Protein AF-A0A6L7GGP6-F1 (afdb_monomer_lite)

Structure (mmCIF, N/CA/C/O backbone):
data_AF-A0A6L7GGP6-F1
#
_entry.id   AF-A0A6L7GGP6-F1
#
loop_
_atom_site.group_PDB
_atom_site.id
_atom_site.type_symbol
_atom_site.label_atom_id
_atom_site.label_alt_id
_atom_site.label_comp_id
_atom_site.label_asym_id
_atom_site.label_entity_id
_atom_site.label_seq_id
_atom_site.pdbx_PDB_ins_code
_atom_site.Cartn_x
_atom_site.Cartn_y
_atom_site.Cartn_z
_atom_site.occupancy
_atom_site.B_iso_or_equiv
_atom_site.auth_seq_id
_atom_site.auth_comp_id
_atom_site.auth_asym_id
_atom_site.auth_atom_id
_atom_site.pdbx_PDB_model_num
ATOM 1 N N . MET A 1 1 ? -44.145 -1.352 58.763 1.00 46.94 1 MET A N 1
ATOM 2 C CA . MET A 1 1 ? -43.201 -0.350 59.298 1.00 46.94 1 MET A CA 1
ATOM 3 C C . MET A 1 1 ? -42.049 -0.287 58.307 1.00 46.94 1 MET A C 1
ATOM 5 O O . MET A 1 1 ? -41.270 -1.222 58.256 1.00 46.94 1 MET A O 1
ATOM 9 N N . ILE A 1 2 ? -42.066 0.682 57.386 1.00 57.53 2 ILE A N 1
ATOM 10 C CA . ILE A 1 2 ? -41.059 0.788 56.316 1.00 57.53 2 ILE A CA 1
ATOM 11 C C . ILE A 1 2 ? -39.892 1.596 56.884 1.00 57.53 2 ILE A C 1
ATOM 13 O O . ILE A 1 2 ? -40.076 2.756 57.258 1.00 57.53 2 ILE A O 1
ATOM 17 N N . ASP A 1 3 ? -38.731 0.956 57.011 1.00 58.22 3 ASP A N 1
ATOM 18 C CA . ASP A 1 3 ? -37.535 1.520 57.631 1.00 58.22 3 ASP A CA 1
ATOM 19 C C . ASP A 1 3 ? -37.010 2.726 56.843 1.00 58.22 3 ASP A C 1
ATOM 21 O O . ASP A 1 3 ? -36.447 2.607 55.754 1.00 58.22 3 ASP A O 1
ATOM 25 N N . ARG A 1 4 ? -37.168 3.922 57.421 1.00 60.62 4 ARG A N 1
ATOM 26 C CA . ARG A 1 4 ? -36.699 5.198 56.852 1.00 60.62 4 ARG A CA 1
ATOM 27 C C . ARG A 1 4 ? -35.169 5.352 56.878 1.00 60.62 4 ARG A C 1
ATOM 29 O O . ARG A 1 4 ? -34.649 6.323 56.337 1.00 60.62 4 ARG A O 1
ATOM 36 N N . HIS A 1 5 ? -34.444 4.401 57.471 1.00 57.31 5 HIS A N 1
ATOM 37 C CA . HIS A 1 5 ? -32.983 4.430 57.597 1.00 57.31 5 HIS A CA 1
ATOM 38 C C . HIS A 1 5 ? -32.236 4.093 56.298 1.00 57.31 5 HIS A C 1
ATOM 40 O O . HIS A 1 5 ? -31.113 4.561 56.117 1.00 57.31 5 HIS A O 1
ATOM 46 N N . ALA A 1 6 ? -32.853 3.360 55.363 1.00 57.62 6 ALA A N 1
ATOM 47 C CA . ALA A 1 6 ? -32.225 3.036 54.077 1.00 57.62 6 ALA A CA 1
ATOM 48 C C . ALA A 1 6 ? -31.998 4.278 53.190 1.00 57.62 6 ALA A C 1
ATOM 50 O O . ALA A 1 6 ? -31.057 4.310 52.403 1.00 57.62 6 ALA A O 1
ATOM 51 N N . LEU A 1 7 ? -32.810 5.329 53.361 1.00 59.38 7 LEU A N 1
ATOM 52 C CA . LEU A 1 7 ? -32.756 6.558 52.557 1.00 59.38 7 LEU A CA 1
ATOM 53 C C . LEU A 1 7 ? -31.678 7.562 53.012 1.00 59.38 7 LEU A C 1
ATOM 55 O O . LEU A 1 7 ? -31.490 8.575 52.350 1.00 59.38 7 LEU A O 1
ATOM 59 N N . LYS A 1 8 ? -30.977 7.310 54.130 1.00 59.84 8 LYS A N 1
ATOM 60 C CA . LYS A 1 8 ? -29.990 8.240 54.723 1.00 59.84 8 LYS A CA 1
ATOM 61 C C . LYS A 1 8 ? -28.588 7.632 54.871 1.00 59.84 8 LYS A C 1
ATOM 63 O O . LYS A 1 8 ? -27.806 8.056 55.720 1.00 59.84 8 LYS A O 1
ATOM 68 N N . SER A 1 9 ? -28.284 6.591 54.098 1.00 66.00 9 SER A N 1
ATOM 69 C CA . SER A 1 9 ? -26.969 5.948 54.110 1.00 66.00 9 SER A CA 1
ATOM 70 C C . SER A 1 9 ? -26.031 6.628 53.109 1.00 66.00 9 SER A C 1
ATOM 72 O O . SER A 1 9 ? -26.139 6.404 51.909 1.00 66.00 9 SER A O 1
ATOM 74 N N . GLU A 1 10 ? -25.072 7.417 53.598 1.00 67.31 10 GLU A N 1
ATOM 75 C CA . GLU A 1 10 ? -24.037 8.073 52.768 1.00 67.31 10 GLU A CA 1
ATOM 76 C C . GLU A 1 10 ? -22.931 7.111 52.296 1.00 67.31 10 GLU A C 1
ATOM 78 O O . GLU A 1 10 ? -22.057 7.474 51.511 1.00 67.31 10 GLU A O 1
ATOM 83 N N . LYS A 1 11 ? -22.978 5.844 52.734 1.00 70.12 11 LYS A N 1
ATOM 84 C CA . LYS A 1 11 ? -21.945 4.824 52.474 1.00 70.12 11 LYS A CA 1
ATOM 85 C C . LYS A 1 11 ? -21.801 4.418 50.996 1.00 70.12 11 LYS A C 1
ATOM 87 O O . LYS A 1 11 ? -20.968 3.573 50.692 1.00 70.12 11 LYS A O 1
ATOM 92 N N . GLY A 1 12 ? -22.591 5.003 50.093 1.00 75.81 12 GLY A N 1
ATOM 93 C CA . GLY A 1 12 ? -22.528 4.783 48.646 1.00 75.81 12 GLY A CA 1
ATOM 94 C C . GLY A 1 12 ? -22.162 6.014 47.809 1.00 75.81 12 GLY A C 1
ATOM 95 O O . GLY A 1 12 ? -22.024 5.856 46.600 1.00 75.81 12 GLY A O 1
ATOM 96 N N . SER A 1 13 ? -21.987 7.210 48.398 1.00 84.94 13 SER A N 1
ATOM 97 C CA . SER A 1 13 ? -21.770 8.450 47.616 1.00 84.94 13 SER A CA 1
ATOM 98 C C . SER A 1 13 ? -20.542 8.353 46.710 1.00 84.94 13 SER A C 1
ATOM 100 O O . SER A 1 13 ? -20.635 8.588 45.508 1.00 84.94 13 SER A O 1
ATOM 102 N N . ALA A 1 14 ? -19.422 7.866 47.253 1.00 86.19 14 ALA A N 1
ATOM 103 C CA . ALA A 1 14 ? -18.184 7.686 46.495 1.00 86.19 14 ALA A CA 1
ATOM 104 C C . ALA A 1 14 ? -18.339 6.722 45.300 1.00 86.19 14 ALA A C 1
ATOM 106 O O . ALA A 1 14 ? -17.729 6.926 44.252 1.00 86.19 14 ALA A O 1
ATOM 107 N N . ALA A 1 15 ? -19.178 5.686 45.424 1.00 88.75 15 ALA A N 1
ATOM 108 C CA . ALA A 1 15 ? -19.440 4.756 44.325 1.00 88.75 15 ALA A CA 1
ATOM 109 C C . ALA A 1 15 ? -20.266 5.413 43.206 1.00 88.75 15 ALA A C 1
ATOM 111 O O . ALA A 1 15 ? -20.032 5.137 42.031 1.00 88.75 15 ALA A O 1
ATOM 112 N N . VAL A 1 16 ? -21.198 6.305 43.557 1.00 90.88 16 VAL A N 1
ATOM 113 C CA . VAL A 1 16 ? -22.016 7.054 42.589 1.00 90.88 16 VAL A CA 1
ATOM 114 C C . VAL A 1 16 ? -21.180 8.113 41.867 1.00 90.88 16 VAL A C 1
ATOM 116 O O . VAL A 1 16 ? -21.273 8.239 40.649 1.00 90.88 16 VAL A O 1
ATOM 119 N N . GLU A 1 17 ? -20.313 8.828 42.585 1.00 91.19 17 GLU A N 1
ATOM 120 C CA . GLU A 1 17 ? -19.380 9.801 41.998 1.00 91.19 17 GLU A CA 1
ATOM 121 C C . GLU A 1 17 ? -18.415 9.137 41.000 1.00 91.19 17 GLU A C 1
ATOM 123 O O . GLU A 1 17 ? -18.199 9.644 39.894 1.00 91.19 17 GLU A O 1
ATOM 128 N N . PHE A 1 18 ? -17.892 7.953 41.337 1.00 92.44 18 PHE A N 1
ATOM 129 C CA . PHE A 1 18 ? -17.086 7.166 40.405 1.00 92.44 18 PHE A CA 1
ATOM 130 C C . PHE A 1 18 ? -17.907 6.686 39.200 1.00 92.44 18 PHE A C 1
ATOM 132 O O . PHE A 1 18 ? -17.464 6.821 38.062 1.00 92.44 18 PHE A O 1
ATOM 139 N N . ALA A 1 19 ? -19.132 6.198 39.413 1.00 93.56 19 ALA A N 1
ATOM 140 C CA . ALA A 1 19 ? -20.001 5.754 38.323 1.00 93.56 19 ALA A CA 1
ATOM 141 C C . ALA A 1 19 ? -20.344 6.876 37.324 1.00 93.56 19 ALA A C 1
ATOM 143 O O . ALA A 1 19 ? -20.520 6.595 36.141 1.00 93.56 19 ALA A O 1
ATOM 144 N N . LEU A 1 20 ? -20.405 8.137 37.769 1.00 93.75 20 LEU A N 1
ATOM 145 C CA . LEU A 1 20 ? -20.656 9.294 36.901 1.00 93.75 20 LEU A CA 1
ATOM 146 C C . LEU A 1 20 ? -19.418 9.751 36.117 1.00 93.75 20 LEU A C 1
ATOM 148 O O . LEU A 1 20 ? -19.552 10.263 35.007 1.00 93.75 20 LEU A O 1
ATOM 152 N N . THR A 1 21 ? -18.216 9.567 36.664 1.00 95.75 21 THR A N 1
ATOM 153 C CA . THR A 1 21 ? -16.952 9.947 36.000 1.00 95.75 21 THR A CA 1
ATOM 154 C C . THR A 1 21 ? -16.407 8.849 35.086 1.00 95.75 21 THR A C 1
ATOM 156 O O . THR A 1 21 ? -15.729 9.137 34.096 1.00 95.75 21 THR A O 1
ATOM 159 N N . LEU A 1 22 ? -16.755 7.594 35.368 1.00 94.75 22 LEU A N 1
ATOM 160 C CA . LEU A 1 22 ? -16.319 6.415 34.628 1.00 94.75 22 LEU A CA 1
ATOM 161 C C . LEU A 1 22 ? -16.607 6.484 33.114 1.00 94.75 22 LEU A C 1
ATOM 163 O O . LEU A 1 22 ? -15.683 6.206 32.354 1.00 94.75 22 LEU A O 1
ATOM 167 N N . PRO A 1 23 ? -17.793 6.904 32.623 1.00 90.19 23 PRO A N 1
ATOM 168 C CA . PRO A 1 23 ? -18.053 6.994 31.185 1.00 90.19 23 PRO A CA 1
ATOM 169 C C . PRO A 1 23 ? -17.066 7.912 30.453 1.00 90.19 23 PRO A C 1
ATOM 171 O O . PRO A 1 23 ? -16.560 7.557 29.391 1.00 90.19 23 PRO A O 1
ATOM 174 N N . MET A 1 24 ? -16.736 9.061 31.050 1.00 93.25 24 MET A N 1
ATOM 175 C CA . MET A 1 24 ? -15.772 10.009 30.485 1.00 93.25 24 MET A CA 1
ATOM 176 C C . MET A 1 24 ? -14.354 9.428 30.482 1.00 93.25 24 MET A C 1
ATOM 178 O O . MET A 1 24 ? -13.636 9.530 29.488 1.00 93.25 24 MET A O 1
ATOM 182 N N . MET A 1 25 ? -13.963 8.766 31.574 1.00 94.06 25 MET A N 1
ATOM 183 C CA . MET A 1 25 ? -12.669 8.091 31.675 1.00 94.06 25 MET A CA 1
ATOM 184 C C . MET A 1 25 ? -12.521 6.980 30.623 1.00 94.06 25 MET A C 1
ATOM 186 O O . MET A 1 25 ? -11.460 6.861 30.012 1.00 94.06 25 MET A O 1
ATOM 190 N N . LEU A 1 26 ? -13.576 6.199 30.369 1.00 90.88 26 LEU A N 1
ATOM 191 C CA . LEU A 1 26 ? -13.558 5.142 29.356 1.00 90.88 26 LEU A CA 1
ATOM 192 C C . LEU A 1 26 ? -13.431 5.698 27.934 1.00 90.88 26 LEU A C 1
ATOM 194 O O . LEU A 1 26 ? -12.670 5.142 27.148 1.00 90.88 26 LEU A O 1
ATOM 198 N N . ILE A 1 27 ? -14.114 6.801 27.607 1.00 89.56 27 ILE A N 1
ATOM 199 C CA . ILE A 1 27 ? -13.982 7.451 26.291 1.00 89.56 27 ILE A CA 1
ATOM 200 C C . ILE A 1 27 ? -12.536 7.891 26.051 1.00 89.56 27 ILE A C 1
ATOM 202 O O . ILE A 1 27 ? -11.984 7.622 24.987 1.00 89.56 27 ILE A O 1
ATOM 206 N N . LEU A 1 28 ? -11.902 8.524 27.041 1.00 91.75 28 LEU A N 1
ATOM 207 C CA . LEU A 1 28 ? -10.512 8.967 26.917 1.00 91.75 28 LEU A CA 1
ATOM 208 C C . LEU A 1 28 ? -9.541 7.786 26.801 1.00 91.75 28 LEU A C 1
ATOM 210 O O . LEU A 1 28 ? -8.611 7.833 25.997 1.00 91.75 28 LEU A O 1
ATOM 214 N N . LEU A 1 29 ? -9.771 6.717 27.566 1.00 93.06 29 LEU A N 1
ATOM 215 C CA . LEU A 1 29 ? -8.927 5.527 27.545 1.00 93.06 29 LEU A CA 1
ATOM 216 C C . LEU A 1 29 ? -9.032 4.781 26.206 1.00 93.06 29 LEU A C 1
ATOM 218 O O . LEU A 1 29 ? -8.021 4.570 25.539 1.00 93.06 29 LEU A O 1
ATOM 222 N N . PHE A 1 30 ? -10.243 4.401 25.793 1.00 89.19 30 PHE A N 1
ATOM 223 C CA . PHE A 1 30 ? -10.458 3.654 24.550 1.00 89.19 30 PHE A CA 1
ATOM 224 C C . PHE A 1 30 ? -10.191 4.509 23.311 1.00 89.19 30 PHE A C 1
ATOM 226 O O . PHE A 1 30 ? -9.576 4.019 22.368 1.00 89.19 30 PHE A O 1
ATOM 233 N N . GLY A 1 31 ? -10.562 5.792 23.333 1.00 88.50 31 GLY A N 1
ATOM 234 C CA . GLY A 1 31 ? -10.251 6.727 22.253 1.00 88.50 31 GLY A CA 1
ATOM 235 C C . GLY A 1 31 ? -8.746 6.939 22.081 1.00 88.50 31 GLY A C 1
ATOM 236 O O . GLY A 1 31 ? -8.249 6.921 20.958 1.00 88.50 31 GLY A O 1
ATOM 237 N N . GLY A 1 32 ? -7.998 7.065 23.183 1.00 92.44 32 GLY A N 1
ATOM 238 C CA . GLY A 1 32 ? -6.537 7.161 23.140 1.00 92.44 32 GLY A CA 1
ATOM 239 C C . GLY A 1 32 ? -5.870 5.892 22.604 1.00 92.44 32 GLY A C 1
ATOM 240 O O . GLY A 1 32 ? -4.948 5.979 21.793 1.00 92.44 32 GLY A O 1
ATOM 241 N N . MET A 1 33 ? -6.353 4.712 23.009 1.00 93.06 33 MET A N 1
ATOM 242 C CA . MET A 1 33 ? -5.848 3.436 22.488 1.00 93.06 33 MET A CA 1
ATOM 243 C C . MET A 1 33 ? -6.124 3.274 20.989 1.00 93.06 33 MET A C 1
ATOM 245 O O . MET A 1 33 ? -5.209 2.918 20.248 1.00 93.06 33 MET A O 1
ATOM 249 N N . GLU A 1 34 ? -7.338 3.589 20.529 1.00 89.81 34 GLU A N 1
ATOM 250 C CA . GLU A 1 34 ? -7.696 3.520 19.107 1.00 89.81 34 GLU A CA 1
ATOM 251 C C . GLU A 1 34 ? -6.863 4.510 18.274 1.00 89.81 34 GLU A C 1
ATOM 253 O O . GLU A 1 34 ? -6.323 4.145 17.233 1.00 89.81 34 GLU A O 1
ATOM 258 N N . ALA A 1 35 ? -6.651 5.737 18.766 1.00 90.06 35 ALA A N 1
ATOM 259 C CA . ALA A 1 35 ? -5.792 6.717 18.100 1.00 90.06 35 ALA A CA 1
ATOM 260 C C . ALA A 1 35 ? -4.331 6.241 17.989 1.00 90.06 35 ALA A C 1
ATOM 262 O O . ALA A 1 35 ? -3.690 6.416 16.951 1.00 90.06 35 ALA A O 1
ATOM 263 N N . GLY A 1 36 ? -3.799 5.602 19.037 1.00 93.88 36 GLY A N 1
ATOM 264 C CA . GLY A 1 36 ? -2.469 4.994 18.999 1.00 93.88 36 GLY A CA 1
ATOM 265 C C . GLY A 1 36 ? -2.376 3.860 17.975 1.00 93.88 36 GLY A C 1
ATOM 266 O O . GLY A 1 36 ? -1.415 3.789 17.206 1.00 93.88 36 GLY A O 1
ATOM 267 N N . HIS A 1 37 ? -3.397 3.004 17.916 1.00 92.31 37 HIS A N 1
ATOM 268 C CA . HIS A 1 37 ? -3.471 1.907 16.954 1.00 92.31 37 HIS A CA 1
ATOM 269 C C . HIS A 1 37 ? -3.595 2.392 15.501 1.00 92.31 37 HIS A C 1
ATOM 271 O O . HIS A 1 37 ? -2.974 1.813 14.602 1.00 92.31 37 HIS A O 1
ATOM 277 N N . PHE A 1 38 ? -4.307 3.497 15.274 1.00 90.75 38 PHE A N 1
ATOM 278 C CA . PHE A 1 38 ? -4.389 4.166 13.979 1.00 90.75 38 PHE A CA 1
ATOM 279 C C . PHE A 1 38 ? -3.016 4.609 13.476 1.00 90.75 38 PHE A C 1
ATOM 281 O O . PHE A 1 38 ? -2.586 4.199 12.395 1.00 90.75 38 PHE A O 1
ATOM 288 N N . VAL A 1 39 ? -2.281 5.374 14.289 1.00 93.75 39 VAL A N 1
ATOM 289 C CA . VAL A 1 39 ? -0.939 5.856 13.924 1.00 93.75 39 VAL A CA 1
ATOM 290 C C . VAL A 1 39 ? 0.018 4.688 13.692 1.00 93.75 39 VAL A C 1
ATOM 292 O O . VAL A 1 39 ? 0.771 4.689 12.718 1.00 93.75 39 VAL A O 1
ATOM 295 N N . TRP A 1 40 ? -0.041 3.660 14.542 1.00 94.62 40 TRP A N 1
ATOM 296 C CA . TRP A 1 40 ? 0.758 2.446 14.380 1.00 94.62 40 TRP A CA 1
ATOM 297 C C . TRP A 1 40 ? 0.468 1.732 13.053 1.00 94.62 40 TRP A C 1
ATOM 299 O O . TRP A 1 40 ? 1.389 1.321 12.346 1.00 94.62 40 TRP A O 1
ATOM 309 N N . THR A 1 41 ? -0.806 1.597 12.684 1.00 93.75 41 THR A N 1
ATOM 310 C CA . THR A 1 41 ? -1.201 0.921 11.442 1.00 93.75 41 THR A CA 1
ATOM 311 C C . THR A 1 41 ? -0.796 1.723 10.210 1.00 93.75 41 THR A C 1
ATOM 313 O O . THR A 1 41 ? -0.244 1.147 9.273 1.00 93.75 41 THR A O 1
ATOM 316 N N . GLN A 1 42 ? -0.962 3.046 10.244 1.00 93.38 42 GLN A N 1
ATOM 317 C CA . GLN A 1 42 ? -0.506 3.929 9.172 1.00 93.38 42 GLN A CA 1
ATOM 318 C C . GLN A 1 42 ? 1.019 3.887 8.997 1.00 93.38 42 GLN A C 1
ATOM 320 O O . GLN A 1 42 ? 1.522 3.878 7.872 1.00 93.38 42 GLN A O 1
ATOM 325 N N . HIS A 1 43 ? 1.774 3.809 10.097 1.00 95.00 43 HIS A N 1
ATOM 326 C CA . HIS A 1 43 ? 3.227 3.669 10.034 1.00 95.00 43 HIS A CA 1
ATOM 327 C C . HIS A 1 43 ? 3.641 2.352 9.370 1.00 95.00 43 HIS A C 1
ATOM 329 O O . HIS A 1 43 ? 4.417 2.373 8.415 1.00 95.00 43 HIS A O 1
ATOM 335 N N . LYS A 1 44 ? 3.050 1.226 9.794 1.00 94.69 44 LYS A N 1
ATOM 336 C CA . LYS A 1 44 ? 3.286 -0.085 9.168 1.00 94.69 44 LYS A CA 1
ATOM 337 C C . LYS A 1 44 ? 2.981 -0.078 7.669 1.00 94.69 44 LYS A C 1
ATOM 339 O O . LYS A 1 44 ? 3.723 -0.688 6.902 1.00 94.69 44 LYS A O 1
ATOM 344 N N . LEU A 1 45 ? 1.907 0.596 7.247 1.00 95.44 45 LEU A N 1
ATOM 345 C CA . LEU A 1 45 ? 1.547 0.706 5.832 1.00 95.44 45 LEU A CA 1
ATOM 346 C C . LEU A 1 45 ? 2.607 1.490 5.042 1.00 95.44 45 LEU A C 1
ATOM 348 O O . LEU A 1 45 ? 3.043 1.051 3.981 1.00 95.44 45 LEU A O 1
ATOM 352 N N . SER A 1 46 ? 3.079 2.612 5.588 1.00 95.69 46 SER A N 1
ATOM 353 C CA . SER A 1 46 ? 4.140 3.420 4.974 1.00 95.69 46 SER A CA 1
ATOM 354 C C . SER A 1 46 ? 5.465 2.659 4.853 1.00 95.69 46 SER A C 1
ATOM 356 O O . SER A 1 46 ? 6.100 2.668 3.796 1.00 95.69 46 SER A O 1
ATOM 358 N N . GLU A 1 47 ? 5.863 1.932 5.900 1.00 96.00 47 GLU A N 1
ATOM 359 C CA . GLU A 1 47 ? 7.044 1.064 5.863 1.00 96.00 47 GLU A CA 1
ATOM 360 C C . GLU A 1 47 ? 6.915 -0.030 4.802 1.00 96.00 47 GLU A C 1
ATOM 362 O O . GLU A 1 47 ? 7.852 -0.277 4.044 1.00 96.00 47 GLU A O 1
ATOM 367 N N . ALA A 1 48 ? 5.742 -0.652 4.702 1.00 95.81 48 ALA A N 1
ATOM 368 C CA . ALA A 1 48 ? 5.466 -1.699 3.732 1.00 95.81 48 ALA A CA 1
ATOM 369 C C . ALA A 1 48 ? 5.616 -1.214 2.279 1.00 95.81 48 ALA A C 1
ATOM 371 O O . ALA A 1 48 ? 6.298 -1.857 1.480 1.00 95.81 48 ALA A O 1
ATOM 372 N N . VAL A 1 49 ? 5.051 -0.048 1.955 1.00 96.62 49 VAL A N 1
ATOM 373 C CA . VAL A 1 49 ? 5.190 0.579 0.630 1.00 96.62 49 VAL A CA 1
ATOM 374 C C . VAL A 1 49 ? 6.644 0.973 0.351 1.00 96.62 49 VAL A C 1
ATOM 376 O O . VAL A 1 49 ? 7.137 0.799 -0.763 1.00 96.62 49 VAL A O 1
ATOM 379 N N . ARG A 1 50 ? 7.378 1.436 1.369 1.00 95.62 50 ARG A N 1
ATOM 380 C CA . ARG A 1 50 ? 8.806 1.756 1.244 1.00 95.62 50 ARG A CA 1
ATOM 381 C C . ARG A 1 50 ? 9.674 0.522 0.992 1.00 95.62 50 ARG A C 1
ATOM 383 O O . ARG A 1 50 ? 10.643 0.611 0.240 1.00 95.62 50 ARG A O 1
ATOM 390 N N . ASP A 1 51 ? 9.353 -0.614 1.602 1.00 95.38 51 ASP A N 1
ATOM 391 C CA . ASP A 1 51 ? 10.023 -1.887 1.320 1.00 95.38 51 ASP A CA 1
ATOM 392 C C . ASP A 1 51 ? 9.764 -2.339 -0.125 1.00 95.38 51 ASP A C 1
ATOM 394 O O . ASP A 1 51 ? 10.704 -2.740 -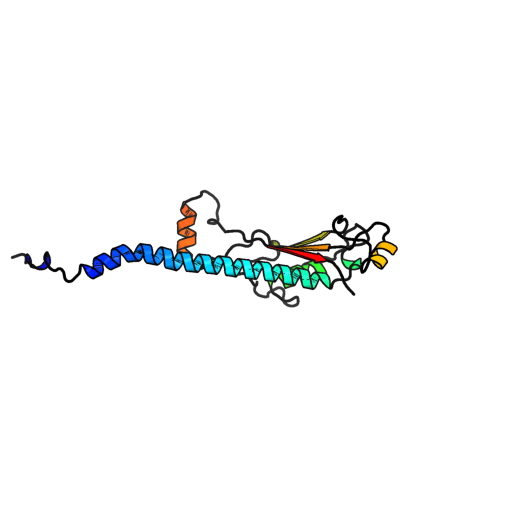0.813 1.00 95.38 51 ASP A O 1
ATOM 398 N N . GLY A 1 52 ? 8.525 -2.185 -0.608 1.00 94.88 52 GLY A N 1
ATOM 399 C CA . GLY A 1 52 ? 8.154 -2.391 -2.011 1.00 94.88 52 GLY A CA 1
ATOM 400 C C . GLY A 1 52 ? 8.987 -1.544 -2.969 1.00 94.88 52 GLY A C 1
ATOM 401 O O . GLY A 1 52 ? 9.608 -2.066 -3.893 1.00 94.88 52 GLY A O 1
ATOM 402 N N . ALA A 1 53 ? 9.082 -0.243 -2.692 1.00 94.31 53 ALA A N 1
ATOM 403 C CA . ALA A 1 53 ? 9.899 0.684 -3.466 1.00 94.31 53 ALA A CA 1
ATOM 404 C C . ALA A 1 53 ? 11.392 0.291 -3.443 1.00 94.31 53 ALA A C 1
ATOM 406 O O . ALA A 1 53 ? 12.036 0.230 -4.485 1.00 94.31 53 ALA A O 1
ATOM 407 N N . ARG A 1 54 ? 11.954 -0.068 -2.281 1.00 93.06 54 ARG A N 1
ATOM 408 C CA . ARG A 1 54 ? 13.356 -0.527 -2.169 1.00 93.06 54 ARG A CA 1
ATOM 409 C C . ARG A 1 54 ? 13.644 -1.796 -2.960 1.00 93.06 54 ARG A C 1
ATOM 411 O O . ARG A 1 54 ? 14.754 -1.953 -3.467 1.00 93.06 54 ARG A O 1
ATOM 418 N N . TYR A 1 55 ? 12.693 -2.720 -3.005 1.00 93.44 55 TYR A N 1
ATOM 419 C CA . TYR A 1 55 ? 12.810 -3.907 -3.838 1.00 93.44 55 TYR A CA 1
ATOM 420 C C . TYR A 1 55 ? 12.768 -3.529 -5.315 1.00 93.44 55 TYR A C 1
ATOM 422 O O . TYR A 1 55 ? 13.640 -3.951 -6.071 1.00 93.44 55 TYR A O 1
ATOM 430 N N . ALA A 1 56 ? 11.846 -2.640 -5.691 1.00 92.25 56 ALA A N 1
ATOM 431 C CA . ALA A 1 56 ? 11.752 -2.140 -7.050 1.00 92.25 56 ALA A CA 1
ATOM 432 C C . ALA A 1 56 ? 13.019 -1.418 -7.533 1.00 92.25 56 ALA A C 1
ATOM 434 O O . ALA A 1 56 ? 13.392 -1.550 -8.693 1.00 92.25 56 ALA A O 1
ATOM 435 N N . ALA A 1 57 ? 13.736 -0.731 -6.638 1.00 89.94 57 ALA A N 1
ATOM 436 C CA . ALA A 1 57 ? 15.018 -0.090 -6.938 1.00 89.94 57 ALA A CA 1
ATOM 437 C C . ALA A 1 57 ? 16.053 -1.042 -7.554 1.00 89.94 57 ALA A C 1
ATOM 439 O O . ALA A 1 57 ? 16.921 -0.615 -8.311 1.00 89.94 57 ALA A O 1
ATOM 440 N N . ARG A 1 58 ? 15.991 -2.327 -7.184 1.00 90.44 58 ARG A N 1
ATOM 441 C CA . ARG A 1 58 ? 16.954 -3.359 -7.590 1.00 90.44 58 ARG A CA 1
ATOM 442 C C . ARG A 1 58 ? 16.639 -3.960 -8.954 1.00 90.44 58 ARG A C 1
ATOM 444 O O . ARG A 1 58 ? 17.450 -4.718 -9.474 1.00 90.44 58 ARG A O 1
ATOM 451 N N . ILE A 1 59 ? 15.465 -3.663 -9.499 1.00 89.94 59 ILE A N 1
ATOM 452 C CA . ILE A 1 59 ? 15.046 -4.133 -10.812 1.00 89.94 59 ILE A CA 1
ATOM 453 C C . ILE A 1 59 ? 15.855 -3.362 -11.867 1.00 89.94 59 ILE A C 1
ATOM 455 O O . ILE A 1 59 ? 15.998 -2.139 -11.748 1.00 89.94 59 ILE A O 1
ATOM 459 N N . PRO A 1 60 ? 16.408 -4.045 -12.885 1.00 88.06 60 PRO A N 1
ATOM 460 C CA . PRO A 1 60 ? 17.190 -3.387 -13.919 1.00 88.06 60 PRO A CA 1
ATOM 461 C C . PRO A 1 60 ? 16.313 -2.423 -14.716 1.00 88.06 60 PRO A C 1
ATOM 463 O O . PRO A 1 60 ? 15.169 -2.729 -15.061 1.00 88.06 60 PRO A O 1
ATOM 466 N N . THR A 1 61 ? 16.849 -1.236 -14.991 1.00 85.31 61 THR A N 1
ATOM 467 C CA . THR A 1 61 ? 16.112 -0.108 -15.586 1.00 85.31 61 THR A CA 1
ATOM 468 C C . THR A 1 61 ? 15.468 -0.459 -16.922 1.00 85.31 61 THR A C 1
ATOM 470 O O . THR A 1 61 ? 14.321 -0.090 -17.156 1.00 85.31 61 THR A O 1
ATOM 473 N N . ASN A 1 62 ? 16.154 -1.261 -17.740 1.00 85.00 62 ASN A N 1
ATOM 474 C CA . ASN A 1 62 ? 15.677 -1.769 -19.030 1.00 85.00 62 ASN A CA 1
ATOM 475 C C . ASN A 1 62 ? 14.482 -2.737 -18.938 1.00 85.00 62 ASN A C 1
ATOM 477 O O . ASN A 1 62 ? 13.850 -3.015 -19.950 1.00 85.00 62 ASN A O 1
ATOM 481 N N . SER A 1 63 ? 14.185 -3.274 -17.753 1.00 88.94 63 SER A N 1
ATOM 482 C CA . SER A 1 63 ? 13.009 -4.119 -17.510 1.00 88.94 63 SER A CA 1
ATOM 483 C C . SER A 1 63 ? 11.829 -3.343 -16.927 1.00 88.94 63 SER A C 1
ATOM 485 O O . SER A 1 63 ? 10.743 -3.896 -16.783 1.00 88.94 63 SER A O 1
ATOM 487 N N . VAL A 1 64 ? 12.041 -2.066 -16.595 1.00 89.38 64 VAL A N 1
ATOM 488 C CA . VAL A 1 64 ? 11.002 -1.139 -16.139 1.00 89.38 64 VAL A CA 1
ATOM 489 C C . VAL A 1 64 ? 10.570 -0.249 -17.301 1.00 89.38 64 VAL A C 1
ATOM 491 O O . VAL A 1 64 ? 9.377 -0.151 -17.591 1.00 89.38 64 VAL A O 1
ATOM 494 N N . CYS A 1 65 ? 11.544 0.348 -17.993 1.00 89.69 65 CYS A N 1
ATOM 495 C CA . CYS A 1 65 ? 11.328 1.280 -19.091 1.00 89.69 65 CYS A CA 1
ATOM 496 C C . CYS A 1 65 ? 12.298 1.024 -20.252 1.00 89.69 65 CYS A C 1
ATOM 498 O O . CYS A 1 65 ? 13.482 0.747 -20.050 1.00 89.69 65 CYS A O 1
ATOM 500 N N . GLU A 1 66 ? 11.793 1.185 -21.471 1.00 90.00 66 GLU A N 1
ATOM 501 C CA . GLU A 1 66 ? 12.563 1.266 -22.708 1.00 90.00 66 GLU A CA 1
ATOM 502 C C . GLU A 1 66 ? 12.424 2.695 -23.255 1.00 90.00 66 GLU A C 1
ATOM 504 O O . GLU A 1 66 ? 11.404 3.074 -23.839 1.00 90.00 66 GLU A O 1
ATOM 509 N N . GLY A 1 67 ? 13.413 3.545 -22.966 1.00 87.19 67 GLY A N 1
ATOM 510 C CA . GLY A 1 67 ? 13.291 4.989 -23.167 1.00 87.19 67 GLY A CA 1
ATOM 511 C C . GLY A 1 67 ? 12.174 5.572 -22.297 1.00 87.19 67 GLY A C 1
ATOM 512 O O . GLY A 1 67 ? 12.259 5.509 -21.071 1.00 87.19 67 GLY A O 1
ATOM 513 N N . THR A 1 68 ? 11.137 6.122 -22.934 1.00 87.44 68 THR A N 1
ATOM 514 C CA . THR A 1 68 ? 9.924 6.652 -22.283 1.00 87.44 68 THR A CA 1
ATOM 515 C C . THR A 1 68 ? 8.755 5.663 -22.277 1.00 87.44 68 THR A C 1
ATOM 517 O O . THR A 1 68 ? 7.676 5.986 -21.786 1.00 87.44 68 THR A O 1
ATOM 520 N N . THR A 1 69 ? 8.947 4.456 -22.817 1.00 89.88 69 THR A N 1
ATOM 521 C CA . THR A 1 69 ? 7.900 3.431 -22.894 1.00 89.88 69 THR A CA 1
ATOM 522 C C . THR A 1 69 ? 8.008 2.475 -21.717 1.00 89.88 69 THR A C 1
ATOM 524 O O . THR A 1 69 ? 9.092 1.997 -21.394 1.00 89.88 69 THR A O 1
ATOM 527 N N . GLU A 1 70 ? 6.882 2.167 -21.086 1.00 91.62 70 GLU A N 1
ATOM 528 C CA . GLU A 1 70 ? 6.819 1.164 -20.030 1.00 91.62 70 GLU A CA 1
ATOM 529 C C . GLU A 1 70 ? 6.945 -0.259 -20.596 1.00 91.62 70 GLU A C 1
ATOM 531 O O . GLU A 1 70 ? 6.214 -0.635 -21.512 1.00 91.62 70 GLU A O 1
ATOM 536 N N . VAL A 1 71 ? 7.834 -1.070 -20.011 1.00 92.81 71 VAL A N 1
ATOM 537 C CA . VAL A 1 71 ? 8.047 -2.483 -20.392 1.00 92.81 71 VAL A CA 1
ATOM 538 C C . VAL A 1 71 ? 7.986 -3.448 -19.200 1.00 92.81 71 VAL A C 1
ATOM 540 O O . VAL A 1 71 ? 8.418 -4.600 -19.286 1.00 92.81 71 VAL A O 1
ATOM 543 N N . LEU A 1 72 ? 7.430 -2.999 -18.071 1.00 92.56 72 LEU A N 1
ATOM 544 C CA . LEU A 1 72 ? 7.399 -3.773 -16.835 1.00 92.56 72 LEU A CA 1
ATOM 545 C C . LEU A 1 72 ? 6.482 -5.003 -16.935 1.00 92.56 72 LEU A C 1
ATOM 547 O O . LEU A 1 72 ? 5.260 -4.892 -17.048 1.00 92.56 72 LEU A O 1
ATOM 551 N N . SER A 1 73 ? 7.076 -6.194 -16.820 1.00 94.00 73 SER A N 1
ATOM 552 C CA . SER A 1 73 ? 6.334 -7.460 -16.872 1.00 94.00 73 SER A CA 1
ATOM 553 C C . SER A 1 73 ? 5.370 -7.641 -15.689 1.00 94.00 73 SER A C 1
ATOM 555 O O . SER A 1 73 ? 5.657 -7.227 -14.565 1.00 94.00 73 SER A O 1
ATOM 557 N N . GLN A 1 74 ? 4.254 -8.341 -15.922 1.00 92.31 74 GLN A N 1
ATOM 558 C CA . GLN A 1 74 ? 3.261 -8.633 -14.877 1.00 92.31 74 GLN A CA 1
ATOM 559 C C . GLN A 1 74 ? 3.839 -9.460 -13.718 1.00 92.31 74 GLN A C 1
ATOM 561 O O . GLN A 1 74 ? 3.528 -9.177 -12.571 1.00 92.31 74 GLN A O 1
ATOM 566 N N . GLY A 1 75 ? 4.760 -10.396 -13.980 1.00 92.12 75 GLY A N 1
ATOM 567 C CA . GLY A 1 75 ? 5.383 -11.188 -12.911 1.00 92.12 75 GLY A CA 1
ATOM 568 C C . GLY A 1 75 ? 6.179 -10.333 -11.918 1.00 92.12 75 GLY A C 1
ATOM 569 O O . GLY A 1 75 ? 6.032 -10.484 -10.711 1.00 92.12 75 GLY A O 1
ATOM 570 N N . ILE A 1 76 ? 6.955 -9.365 -12.416 1.00 92.81 76 ILE A N 1
ATOM 571 C CA . ILE A 1 76 ? 7.700 -8.437 -11.554 1.00 92.81 76 ILE A CA 1
ATOM 572 C C . ILE A 1 76 ? 6.740 -7.527 -10.769 1.00 92.81 76 ILE A C 1
ATOM 574 O O . ILE A 1 76 ? 6.983 -7.223 -9.600 1.00 92.81 76 ILE A O 1
ATOM 578 N N . ARG A 1 77 ? 5.636 -7.096 -11.392 1.00 94.38 77 ARG A N 1
ATOM 579 C CA . ARG A 1 77 ? 4.590 -6.308 -10.719 1.00 94.38 77 ARG A CA 1
ATOM 580 C C . ARG A 1 77 ? 3.968 -7.087 -9.568 1.00 94.38 77 ARG A C 1
ATOM 582 O O . ARG A 1 77 ? 3.869 -6.548 -8.467 1.00 94.38 77 ARG A O 1
ATOM 589 N N . ASP A 1 78 ? 3.615 -8.344 -9.809 1.00 94.56 78 ASP A N 1
ATOM 590 C CA . ASP A 1 78 ? 3.042 -9.234 -8.803 1.00 94.56 78 ASP A CA 1
ATOM 591 C C . ASP A 1 78 ? 4.013 -9.462 -7.638 1.00 94.56 78 ASP A C 1
ATOM 593 O O . ASP A 1 78 ? 3.593 -9.409 -6.482 1.00 94.56 78 ASP A O 1
ATOM 597 N N . ASP A 1 79 ? 5.314 -9.609 -7.911 1.00 94.62 79 ASP A N 1
ATOM 598 C CA . ASP A 1 79 ? 6.346 -9.727 -6.875 1.00 94.62 79 ASP A CA 1
ATOM 599 C C . ASP A 1 79 ? 6.441 -8.460 -6.009 1.00 94.62 79 ASP A C 1
ATOM 601 O O . ASP A 1 79 ? 6.474 -8.548 -4.777 1.00 94.62 79 ASP A O 1
ATOM 605 N N . ILE A 1 80 ? 6.428 -7.266 -6.620 1.00 94.94 80 ILE A N 1
ATOM 606 C CA . ILE A 1 80 ? 6.428 -5.989 -5.884 1.00 94.94 80 ILE A CA 1
ATOM 607 C C . ILE A 1 80 ? 5.159 -5.866 -5.032 1.00 94.94 80 ILE A C 1
ATOM 609 O O . ILE A 1 80 ? 5.242 -5.495 -3.858 1.00 94.94 80 ILE A O 1
ATOM 613 N N . ILE A 1 81 ? 3.990 -6.184 -5.593 1.00 95.38 81 ILE A N 1
ATOM 614 C CA . ILE A 1 81 ? 2.702 -6.136 -4.887 1.00 95.38 81 ILE A CA 1
ATOM 615 C C . ILE A 1 81 ? 2.709 -7.111 -3.707 1.00 95.38 81 ILE A C 1
ATOM 617 O O . ILE A 1 81 ? 2.331 -6.751 -2.587 1.00 95.38 81 ILE A O 1
ATOM 621 N N . LEU A 1 82 ? 3.181 -8.338 -3.931 1.00 95.44 82 LEU A N 1
ATOM 622 C CA . LEU A 1 82 ? 3.224 -9.374 -2.914 1.00 95.44 82 LEU A CA 1
ATOM 623 C C . LEU A 1 82 ? 4.187 -9.009 -1.782 1.00 95.44 82 LEU A C 1
ATOM 625 O O . LEU A 1 82 ? 3.803 -9.112 -0.611 1.00 95.44 82 LEU A O 1
ATOM 629 N N . LEU A 1 83 ? 5.384 -8.514 -2.104 1.00 95.50 83 LEU A N 1
ATOM 630 C CA . LEU A 1 83 ? 6.349 -8.047 -1.111 1.00 95.50 83 LEU A CA 1
ATOM 631 C C . LEU A 1 83 ? 5.804 -6.858 -0.323 1.00 95.50 83 LEU A C 1
ATOM 633 O O . LEU A 1 83 ? 5.901 -6.843 0.903 1.00 95.50 83 LEU A O 1
ATOM 637 N N . THR A 1 84 ? 5.205 -5.884 -1.002 1.00 95.81 84 THR A N 1
ATOM 638 C CA . THR A 1 84 ? 4.621 -4.705 -0.354 1.00 95.81 84 THR A CA 1
ATOM 639 C C . THR A 1 84 ? 3.562 -5.135 0.654 1.00 95.81 84 THR A C 1
ATOM 641 O O . THR A 1 84 ? 3.598 -4.731 1.812 1.00 95.81 84 THR A O 1
ATOM 644 N N . ARG A 1 85 ? 2.662 -6.040 0.264 1.00 95.06 85 ARG A N 1
ATOM 645 C CA . ARG A 1 85 ? 1.569 -6.493 1.128 1.00 95.06 85 ARG A CA 1
ATOM 646 C C . ARG A 1 85 ? 2.030 -7.412 2.264 1.00 95.06 85 ARG A C 1
ATOM 648 O O . ARG A 1 85 ? 1.511 -7.312 3.376 1.00 95.06 85 ARG A O 1
ATOM 655 N N . THR A 1 86 ? 2.956 -8.335 2.000 1.00 94.19 86 THR A N 1
ATOM 656 C CA . THR A 1 86 ? 3.254 -9.475 2.899 1.00 94.19 86 THR A CA 1
ATOM 657 C C . THR A 1 86 ? 4.676 -9.496 3.457 1.00 94.19 86 THR A C 1
ATOM 659 O O . THR A 1 86 ? 4.947 -10.208 4.421 1.00 94.19 86 THR A O 1
ATOM 662 N N . GLY A 1 87 ? 5.596 -8.722 2.883 1.00 93.56 87 GLY A N 1
ATOM 663 C CA . GLY A 1 87 ? 7.021 -8.737 3.219 1.00 93.56 87 GLY A CA 1
ATOM 664 C C . GLY A 1 87 ? 7.827 -9.878 2.587 1.00 93.56 87 GLY A C 1
ATOM 665 O O . GLY A 1 87 ? 8.983 -10.061 2.957 1.00 93.56 87 GLY A O 1
ATOM 666 N N . GLN A 1 88 ? 7.257 -10.651 1.658 1.00 91.56 88 G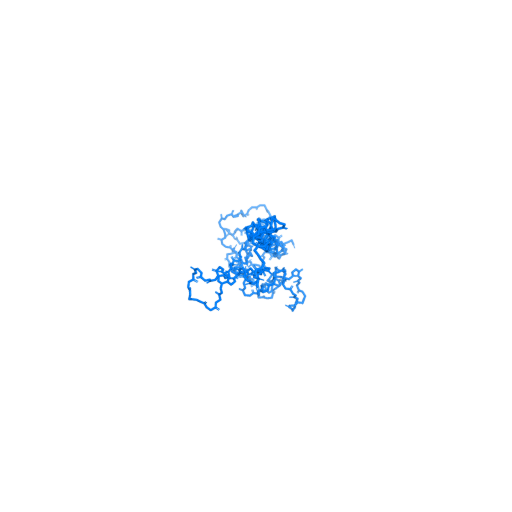LN A N 1
ATOM 667 C CA . GLN A 1 88 ? 7.944 -11.734 0.940 1.00 91.56 88 GLN A CA 1
ATOM 668 C C . GLN A 1 88 ? 7.492 -11.820 -0.525 1.00 91.56 88 GLN A C 1
ATOM 670 O O . GLN A 1 88 ? 6.455 -11.271 -0.866 1.00 91.56 88 GLN A O 1
ATOM 675 N N . VAL A 1 89 ? 8.234 -12.548 -1.367 1.00 91.00 89 VAL A N 1
ATOM 676 C CA . VAL A 1 89 ? 7.921 -12.752 -2.804 1.00 91.00 89 VAL A CA 1
ATOM 677 C C . VAL A 1 89 ? 7.601 -14.210 -3.165 1.00 91.00 89 VAL A C 1
ATOM 679 O O . VAL A 1 89 ? 7.481 -14.549 -4.330 1.00 91.00 89 VAL A O 1
ATOM 682 N N . ILE A 1 90 ? 7.504 -15.111 -2.181 1.00 88.12 90 ILE A N 1
ATOM 683 C CA . ILE A 1 90 ? 7.418 -16.560 -2.447 1.00 88.12 90 ILE A CA 1
ATOM 684 C C . ILE A 1 90 ? 5.993 -17.076 -2.255 1.00 88.12 90 ILE A C 1
ATOM 686 O O . ILE A 1 90 ? 5.442 -17.749 -3.122 1.00 88.12 90 ILE A O 1
ATOM 690 N N . ASN A 1 91 ? 5.384 -16.793 -1.102 1.00 88.50 91 ASN A N 1
ATOM 691 C CA . ASN A 1 91 ? 4.061 -17.308 -0.776 1.00 88.50 91 ASN A CA 1
ATOM 692 C C . ASN A 1 91 ? 2.975 -16.245 -0.984 1.00 88.50 91 ASN A C 1
ATOM 694 O O . ASN A 1 91 ? 2.752 -15.398 -0.118 1.00 88.50 91 ASN A O 1
ATOM 698 N N . ALA A 1 92 ? 2.239 -16.350 -2.092 1.00 82.69 92 ALA A N 1
ATOM 699 C CA . ALA A 1 92 ? 1.110 -15.470 -2.401 1.00 82.69 92 ALA A CA 1
ATOM 700 C C . ALA A 1 92 ? -0.011 -15.504 -1.339 1.00 82.69 92 ALA A C 1
ATOM 702 O O . ALA A 1 92 ? -0.695 -14.503 -1.117 1.00 82.69 92 ALA A O 1
ATOM 703 N N . ALA A 1 93 ? -0.167 -16.629 -0.633 1.00 85.00 93 ALA A N 1
ATOM 704 C CA . ALA A 1 93 ? -1.162 -16.816 0.422 1.00 85.00 93 ALA A CA 1
ATOM 705 C C . ALA A 1 93 ? -0.692 -16.321 1.805 1.00 85.00 93 ALA A C 1
ATOM 707 O O . ALA A 1 93 ? -1.382 -16.528 2.806 1.00 85.00 93 ALA A O 1
ATOM 708 N N . ALA A 1 94 ? 0.479 -15.681 1.891 1.00 89.44 94 ALA A N 1
ATOM 709 C CA . ALA A 1 94 ? 0.954 -15.103 3.137 1.00 89.44 94 ALA A CA 1
ATOM 710 C C . ALA A 1 94 ? 0.004 -14.013 3.659 1.00 89.44 94 ALA A C 1
ATOM 712 O O . ALA A 1 94 ? -0.632 -13.267 2.900 1.00 89.44 94 ALA A O 1
ATOM 713 N N . GLN A 1 95 ? -0.074 -13.932 4.988 1.00 91.12 95 GLN A N 1
ATOM 714 C CA . GLN A 1 95 ? -0.904 -12.946 5.666 1.00 91.12 95 GLN A CA 1
ATOM 715 C C . GLN A 1 95 ? -0.382 -11.530 5.382 1.00 91.12 95 GLN A C 1
ATOM 717 O O . GLN A 1 95 ? 0.833 -11.312 5.389 1.00 91.12 95 GLN A O 1
ATOM 722 N N . PRO A 1 96 ? -1.277 -10.566 5.114 1.00 92.75 96 PRO A N 1
ATOM 723 C CA . PRO A 1 96 ? -0.873 -9.188 4.892 1.00 92.75 96 PRO A CA 1
ATOM 724 C C . PRO A 1 96 ? -0.337 -8.549 6.185 1.00 92.75 96 PRO A C 1
ATOM 726 O O . PRO A 1 96 ? -0.785 -8.875 7.286 1.00 92.75 96 PRO A O 1
ATOM 729 N N . LYS A 1 97 ? 0.586 -7.586 6.057 1.00 91.75 97 LYS A N 1
ATOM 730 C CA . LYS A 1 97 ? 1.112 -6.786 7.184 1.00 91.75 97 LYS A CA 1
ATOM 731 C C . LYS A 1 97 ? 0.008 -5.990 7.908 1.00 91.75 97 LYS A C 1
ATOM 733 O O . LYS A 1 97 ? 0.127 -5.693 9.101 1.00 91.75 97 LYS A O 1
ATOM 738 N N . VAL A 1 98 ? -1.060 -5.652 7.183 1.00 91.38 98 VAL A N 1
ATOM 739 C CA . VAL A 1 98 ? -2.278 -5.009 7.693 1.00 91.38 98 VAL A CA 1
ATOM 740 C C . VAL A 1 98 ? -3.469 -5.944 7.433 1.00 91.38 98 VAL A C 1
ATOM 742 O O . VAL A 1 98 ? -3.677 -6.329 6.283 1.00 91.38 98 VAL A O 1
ATOM 745 N N . PRO A 1 99 ? -4.240 -6.346 8.461 1.00 89.12 99 PRO A N 1
ATOM 746 C CA . PRO A 1 99 ? -5.432 -7.175 8.283 1.00 89.12 99 PRO A CA 1
ATOM 747 C C . PRO A 1 99 ? -6.420 -6.578 7.274 1.00 89.12 99 PRO A C 1
ATOM 749 O O . PRO A 1 99 ? -6.646 -5.376 7.279 1.00 89.12 99 PRO A O 1
ATOM 752 N N . GLY A 1 100 ? -7.003 -7.415 6.412 1.00 85.62 100 GLY A N 1
ATOM 753 C CA . GLY A 1 100 ? -7.952 -6.976 5.378 1.00 85.62 100 GLY A CA 1
ATOM 754 C C . GLY A 1 100 ? -7.315 -6.346 4.133 1.00 85.62 100 GLY A C 1
ATOM 755 O O . GLY A 1 100 ? -8.003 -6.165 3.134 1.00 85.62 100 GLY A O 1
ATOM 756 N N . TRP A 1 101 ? -6.004 -6.078 4.140 1.00 91.38 101 TRP A N 1
ATOM 757 C CA . TRP A 1 101 ? -5.315 -5.496 2.990 1.00 91.38 101 TRP A CA 1
ATOM 758 C C . TRP A 1 101 ? -5.177 -6.501 1.839 1.00 91.38 101 TRP A C 1
ATOM 760 O O . TRP A 1 101 ? -4.560 -7.564 1.978 1.00 91.38 101 TRP A O 1
ATOM 770 N N . SER A 1 102 ? -5.745 -6.145 0.689 1.00 92.06 102 SER A N 1
ATOM 771 C CA . SER A 1 102 ? -5.751 -6.939 -0.539 1.00 92.06 102 SER A CA 1
ATOM 772 C C . SER A 1 102 ? -4.688 -6.481 -1.544 1.00 92.06 102 SER A C 1
ATOM 774 O O . SER A 1 102 ? -4.198 -5.355 -1.499 1.00 92.06 102 SER A O 1
ATOM 776 N N . ALA A 1 103 ? -4.345 -7.357 -2.494 1.00 91.62 103 ALA A N 1
ATOM 777 C CA . ALA A 1 103 ? -3.415 -7.028 -3.577 1.00 91.62 103 ALA A CA 1
ATOM 778 C C . ALA A 1 103 ? -3.961 -5.942 -4.524 1.00 91.62 103 ALA A C 1
ATOM 780 O O . ALA A 1 103 ? -3.187 -5.149 -5.043 1.00 91.62 103 ALA A O 1
ATOM 781 N N . ALA A 1 104 ? -5.286 -5.859 -4.695 1.00 92.31 104 ALA A N 1
ATOM 782 C CA . ALA A 1 104 ? -5.934 -4.852 -5.539 1.00 92.31 104 ALA A CA 1
ATOM 783 C C . ALA A 1 104 ? -5.751 -3.413 -5.023 1.00 92.31 104 ALA A C 1
ATOM 785 O O . ALA A 1 104 ? -5.854 -2.463 -5.791 1.00 92.31 104 ALA A O 1
ATOM 786 N N . GLN A 1 105 ? -5.459 -3.256 -3.731 1.00 93.38 105 GLN A N 1
ATOM 787 C CA . GLN A 1 105 ? -5.198 -1.961 -3.101 1.00 93.38 105 GLN A CA 1
ATOM 788 C C . GLN A 1 105 ? -3.735 -1.523 -3.239 1.00 93.38 105 GLN A C 1
ATOM 790 O O . GLN A 1 105 ? -3.368 -0.490 -2.690 1.00 93.38 105 GLN A O 1
ATOM 795 N N . VAL A 1 106 ? -2.881 -2.294 -3.922 1.00 95.25 106 VAL A N 1
ATOM 796 C CA . VAL A 1 106 ? -1.491 -1.916 -4.197 1.00 95.25 106 VAL A CA 1
ATOM 797 C C . VAL A 1 106 ? -1.341 -1.604 -5.677 1.00 95.25 106 VAL A C 1
ATOM 799 O O . VAL A 1 106 ? -1.592 -2.452 -6.528 1.00 95.25 106 VAL A O 1
ATOM 802 N N . THR A 1 107 ? -0.898 -0.391 -5.987 1.00 95.19 107 THR A N 1
ATOM 803 C CA . THR A 1 107 ? -0.644 0.051 -7.359 1.00 95.19 107 THR A CA 1
ATOM 804 C C . THR A 1 107 ? 0.847 0.272 -7.553 1.00 95.19 107 THR A C 1
ATOM 806 O O . THR A 1 107 ? 1.502 0.939 -6.750 1.00 95.19 107 THR A O 1
ATOM 809 N N . VAL A 1 108 ? 1.373 -0.298 -8.633 1.00 94.69 108 VAL A N 1
ATOM 810 C CA . VAL A 1 108 ? 2.759 -0.150 -9.073 1.00 94.69 108 VAL A CA 1
ATOM 811 C C . VAL A 1 108 ? 2.729 0.588 -10.400 1.00 94.69 108 VAL A C 1
ATOM 813 O O . VAL A 1 108 ? 2.179 0.060 -11.358 1.00 94.69 108 VAL A O 1
ATOM 816 N N . GLU A 1 109 ? 3.314 1.776 -10.461 1.00 92.25 109 GLU A N 1
ATOM 817 C CA . GLU A 1 109 ? 3.299 2.616 -11.659 1.00 92.25 109 GLU A CA 1
ATOM 818 C C . GLU A 1 109 ? 4.722 3.057 -12.025 1.00 92.25 109 GLU A C 1
ATOM 820 O O . GLU A 1 109 ? 5.346 3.834 -11.292 1.00 92.25 109 GLU A O 1
ATOM 825 N N . PRO A 1 110 ? 5.278 2.546 -13.132 1.00 91.31 110 PRO A N 1
ATOM 826 C CA . PRO A 1 110 ? 6.499 3.060 -13.729 1.00 91.31 110 PRO A CA 1
ATOM 827 C C . PRO A 1 110 ? 6.282 4.450 -14.331 1.00 91.31 110 PRO A C 1
ATOM 829 O O . PRO A 1 110 ? 5.380 4.678 -15.126 1.00 91.31 110 PRO A O 1
ATOM 832 N N . ASN A 1 111 ? 7.165 5.378 -14.002 1.00 89.56 111 ASN A N 1
ATOM 833 C CA . ASN A 1 111 ? 7.251 6.694 -14.604 1.00 89.56 111 ASN A CA 1
ATOM 834 C C . ASN A 1 111 ? 8.507 6.769 -15.485 1.00 89.56 111 ASN A C 1
ATOM 836 O O . ASN A 1 111 ? 9.609 7.089 -15.019 1.00 89.56 111 ASN A O 1
ATOM 840 N N . CYS A 1 112 ? 8.316 6.428 -16.759 1.00 87.69 112 CYS A N 1
ATOM 841 C CA . CYS A 1 112 ? 9.364 6.384 -17.779 1.00 87.69 112 CYS A CA 1
ATOM 842 C C . CYS A 1 112 ? 9.602 7.735 -18.476 1.00 87.69 112 CYS A C 1
ATOM 844 O O . CYS A 1 112 ? 10.679 7.950 -19.024 1.00 87.69 112 CYS A O 1
ATOM 846 N N . ASP A 1 113 ? 8.628 8.648 -18.438 1.00 85.06 113 ASP A N 1
ATOM 847 C CA . ASP A 1 113 ? 8.709 9.997 -19.024 1.00 85.06 113 ASP A CA 1
ATOM 848 C C . ASP A 1 113 ? 8.748 11.068 -17.925 1.00 85.06 113 ASP A C 1
ATOM 850 O O . ASP A 1 113 ? 8.011 12.056 -17.924 1.00 85.06 113 ASP A O 1
ATOM 854 N N . ASN A 1 114 ? 9.568 10.829 -16.903 1.00 76.88 114 ASN A N 1
ATOM 855 C CA . ASN A 1 114 ? 9.681 11.775 -15.808 1.00 76.88 114 ASN A CA 1
ATOM 856 C C . ASN A 1 114 ? 10.553 12.969 -16.218 1.00 76.88 114 ASN A C 1
ATOM 858 O O . ASN A 1 114 ? 11.615 12.831 -16.823 1.00 76.88 114 ASN A O 1
ATOM 862 N N . THR A 1 115 ? 10.117 14.163 -15.827 1.00 75.56 115 THR A N 1
ATOM 863 C CA . THR A 1 115 ? 10.886 15.404 -16.001 1.00 75.56 115 THR A CA 1
ATOM 864 C C . THR A 1 115 ? 11.658 15.796 -14.742 1.00 75.56 115 THR A C 1
ATOM 866 O O . THR A 1 115 ? 12.366 16.799 -14.738 1.00 75.56 115 THR A O 1
ATOM 869 N N . GLU A 1 116 ? 11.481 15.046 -13.652 1.00 70.81 116 GLU A N 1
ATOM 870 C CA . GLU A 1 116 ? 12.021 15.369 -12.328 1.00 70.81 116 GLU A CA 1
ATOM 871 C C . GLU A 1 116 ? 13.448 14.840 -12.112 1.00 70.81 116 GLU A C 1
ATOM 873 O O . GLU A 1 116 ? 14.163 15.358 -11.253 1.00 70.81 116 GLU A O 1
ATOM 878 N N . PHE A 1 117 ? 13.887 13.841 -12.887 1.00 74.38 117 PHE A N 1
ATOM 879 C CA . PHE A 1 117 ? 15.196 13.208 -12.719 1.00 74.38 117 PHE A CA 1
ATOM 880 C C . PHE A 1 117 ? 16.181 13.591 -13.827 1.00 74.38 117 PHE A C 1
ATOM 882 O O . PHE A 1 117 ? 15.824 14.063 -14.907 1.00 74.38 117 PHE A O 1
ATOM 889 N N . VAL A 1 118 ? 17.470 13.412 -13.530 1.00 74.50 118 VAL A N 1
ATOM 890 C CA . VAL A 1 118 ? 18.569 13.755 -14.439 1.00 74.50 118 VAL A CA 1
ATOM 891 C C . VAL A 1 118 ? 18.928 12.583 -15.354 1.00 74.50 118 VAL A C 1
ATOM 893 O O . VAL A 1 118 ? 18.811 11.418 -14.990 1.00 74.50 118 VAL A O 1
ATOM 896 N N . ASP A 1 119 ? 19.418 12.913 -16.542 1.00 73.75 119 ASP A N 1
ATOM 897 C CA . ASP A 1 119 ? 20.008 12.016 -17.548 1.00 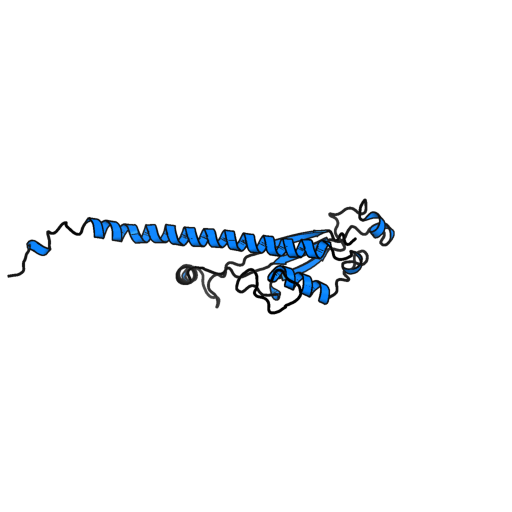73.75 119 ASP A CA 1
ATOM 898 C C . ASP A 1 119 ? 21.525 11.846 -17.389 1.00 73.75 119 ASP A C 1
ATOM 900 O O . ASP A 1 119 ? 22.195 11.265 -18.239 1.00 73.75 119 ASP A O 1
ATOM 904 N N . THR A 1 120 ? 22.088 12.386 -16.313 1.00 81.38 120 THR A N 1
ATOM 905 C CA . THR A 1 120 ? 23.527 12.378 -16.043 1.00 81.38 120 THR A CA 1
ATOM 906 C C . THR A 1 120 ? 23.863 11.463 -14.863 1.00 81.38 120 THR A C 1
ATOM 908 O O . THR A 1 120 ? 22.983 10.930 -14.182 1.00 81.38 120 THR A O 1
ATOM 911 N N . GLY A 1 121 ? 25.158 11.252 -14.609 1.00 83.56 121 GLY A N 1
ATOM 912 C CA . GLY A 1 121 ? 25.624 10.409 -13.507 1.00 83.56 121 GLY A CA 1
ATOM 913 C C . GLY A 1 121 ? 25.308 8.933 -13.744 1.00 83.56 121 GLY A C 1
ATOM 914 O O . GLY A 1 121 ? 25.659 8.396 -14.791 1.00 83.56 121 GLY A O 1
ATOM 915 N N . LEU A 1 122 ? 24.635 8.288 -12.784 1.00 80.38 122 LEU A N 1
ATOM 916 C CA . LEU A 1 122 ? 24.287 6.860 -12.844 1.00 80.38 122 LEU A CA 1
ATOM 917 C C . LEU A 1 122 ? 23.440 6.496 -14.081 1.00 80.38 122 LEU A C 1
ATOM 919 O O . LEU A 1 122 ? 23.493 5.364 -14.542 1.00 80.38 122 LEU A O 1
ATOM 923 N N . TYR A 1 123 ? 22.704 7.458 -14.648 1.00 83.81 123 TYR A N 1
ATOM 924 C CA . TYR A 1 123 ? 21.853 7.258 -15.828 1.00 83.81 123 TYR A CA 1
ATOM 925 C C . TYR A 1 123 ? 22.502 7.671 -17.151 1.00 83.81 123 TYR A C 1
ATOM 927 O O . TYR A 1 123 ? 21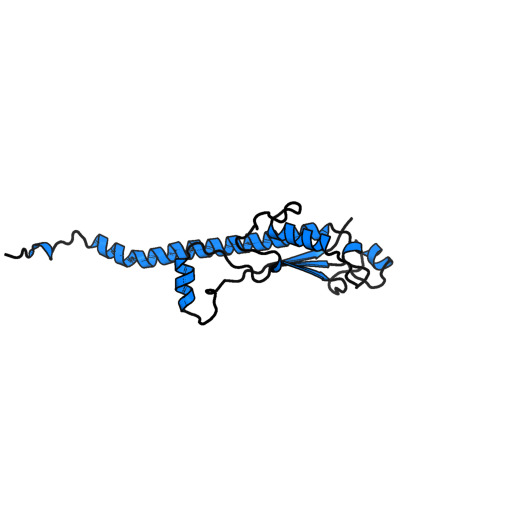.837 7.631 -18.183 1.00 83.81 123 TYR A O 1
ATOM 935 N N . ALA A 1 124 ? 23.782 8.057 -17.152 1.00 84.50 124 ALA A N 1
ATOM 936 C CA . ALA A 1 124 ? 24.455 8.504 -18.371 1.00 84.50 124 ALA A CA 1
ATOM 937 C C . ALA A 1 124 ? 24.477 7.413 -19.456 1.00 84.50 124 ALA A C 1
ATOM 939 O O . ALA A 1 124 ? 24.259 7.710 -20.628 1.00 84.50 124 ALA A O 1
ATOM 940 N N . GLU A 1 125 ? 24.677 6.149 -19.070 1.00 83.00 125 GLU A N 1
ATOM 941 C CA . GLU A 1 125 ? 24.631 5.014 -20.003 1.00 83.00 125 GLU A CA 1
ATOM 942 C C . GLU A 1 125 ? 23.215 4.770 -20.539 1.00 83.00 125 GLU A C 1
ATOM 944 O O . GLU A 1 125 ? 23.037 4.523 -21.730 1.00 83.00 125 GLU A O 1
ATOM 949 N N . TYR A 1 126 ? 22.194 4.918 -19.689 1.00 83.62 126 TYR A N 1
ATOM 950 C CA . TYR A 1 126 ? 20.793 4.796 -20.096 1.00 83.62 126 TYR A CA 1
ATOM 951 C C . TYR A 1 126 ? 20.399 5.894 -21.097 1.00 83.62 126 TYR A C 1
ATOM 953 O O . TYR A 1 126 ? 19.821 5.598 -22.139 1.00 83.62 126 TYR A O 1
ATOM 961 N N . SER A 1 127 ? 20.777 7.147 -20.827 1.00 83.75 127 SER A N 1
ATOM 962 C CA . SER A 1 127 ? 20.535 8.288 -21.723 1.00 83.75 127 SER A CA 1
ATOM 963 C C . SER A 1 127 ? 21.344 8.212 -23.026 1.00 83.75 127 SER A C 1
ATOM 965 O O . SER A 1 127 ? 20.897 8.684 -24.070 1.00 83.75 127 SER A O 1
ATOM 967 N N . ALA A 1 128 ? 22.513 7.563 -23.012 1.00 86.00 128 ALA A N 1
ATOM 968 C CA . ALA A 1 128 ? 23.273 7.297 -24.233 1.00 86.00 128 ALA A CA 1
ATOM 969 C C . ALA A 1 128 ? 22.560 6.296 -25.161 1.00 86.00 128 ALA A C 1
ATOM 971 O O . ALA A 1 128 ? 22.641 6.435 -26.382 1.00 86.00 128 ALA A O 1
ATOM 972 N N . ILE A 1 129 ? 21.861 5.305 -24.594 1.00 88.00 129 ILE A N 1
ATOM 973 C CA . ILE A 1 129 ? 21.068 4.322 -25.350 1.00 88.00 129 ILE A CA 1
ATOM 974 C C . ILE A 1 129 ? 19.727 4.925 -25.793 1.00 88.00 129 ILE A C 1
ATOM 976 O O . ILE A 1 129 ? 19.303 4.699 -26.926 1.00 88.00 129 ILE A O 1
ATOM 980 N N . TYR A 1 130 ? 19.086 5.723 -24.934 1.00 87.31 130 TYR A N 1
ATOM 981 C CA . TYR A 1 130 ? 17.810 6.390 -25.198 1.00 87.31 130 TYR A CA 1
ATOM 982 C C . TYR A 1 130 ? 17.970 7.917 -25.112 1.00 87.31 130 TYR A C 1
ATOM 984 O O . TYR A 1 130 ? 17.758 8.501 -24.045 1.00 87.31 130 TYR A O 1
ATOM 992 N N . PRO A 1 131 ? 18.327 8.592 -26.223 1.00 85.25 131 PRO A N 1
ATOM 993 C CA . PRO A 1 131 ? 18.609 10.022 -26.217 1.00 85.25 131 PRO A CA 1
ATOM 994 C C . PRO A 1 131 ? 17.436 10.851 -25.692 1.00 85.25 131 PRO A C 1
ATOM 996 O O . PRO A 1 131 ? 16.339 10.825 -26.247 1.00 85.25 131 PRO A O 1
ATOM 999 N N . GLY A 1 132 ? 17.687 11.620 -24.633 1.00 80.19 132 GLY A N 1
ATOM 1000 C CA . GLY A 1 132 ? 16.689 12.485 -23.999 1.00 80.19 132 GLY A CA 1
ATOM 1001 C C . GLY A 1 132 ? 15.848 11.805 -22.916 1.00 80.19 132 GLY A C 1
ATOM 1002 O O . GLY A 1 132 ? 15.147 12.513 -22.193 1.00 80.19 132 GLY A O 1
ATOM 1003 N N . ALA A 1 133 ? 15.955 10.483 -22.745 1.00 83.25 133 ALA A N 1
ATOM 1004 C CA . ALA A 1 133 ? 15.294 9.780 -21.654 1.00 83.25 133 ALA A CA 1
ATOM 1005 C C . ALA A 1 133 ? 15.997 10.060 -20.316 1.00 83.25 133 ALA A C 1
ATOM 1007 O O . ALA A 1 133 ? 17.229 10.091 -20.221 1.00 83.25 133 ALA A O 1
ATOM 1008 N N . LYS A 1 134 ? 15.200 10.269 -19.267 1.00 85.69 134 LYS A N 1
ATOM 1009 C CA . LYS A 1 134 ? 15.677 10.444 -17.889 1.00 85.69 134 LYS A CA 1
ATOM 1010 C C . LYS A 1 134 ? 15.645 9.105 -17.150 1.00 85.69 134 LYS A C 1
ATOM 1012 O O . LYS A 1 134 ? 15.051 8.139 -17.625 1.00 85.69 134 LYS A O 1
ATOM 1017 N N . GLY A 1 135 ? 16.316 9.028 -16.000 1.00 83.38 135 GLY A N 1
ATOM 1018 C CA . GLY A 1 135 ? 16.335 7.804 -15.196 1.00 83.38 135 GLY A CA 1
ATOM 1019 C C . GLY A 1 135 ? 14.918 7.361 -14.802 1.00 83.38 135 GLY A C 1
ATOM 1020 O O . GLY A 1 135 ? 14.176 8.188 -14.271 1.00 83.38 135 GLY A O 1
ATOM 1021 N N . PRO A 1 136 ? 14.513 6.100 -15.041 1.00 86.69 136 PRO A N 1
ATOM 1022 C CA . PRO A 1 136 ? 13.153 5.651 -14.767 1.00 86.69 136 PRO A CA 1
ATOM 1023 C C . PRO A 1 136 ? 12.872 5.576 -13.265 1.00 86.69 136 PRO A C 1
ATOM 1025 O O . PRO A 1 136 ? 13.743 5.231 -12.459 1.00 86.69 136 PRO A O 1
ATOM 1028 N N . VAL A 1 137 ? 11.629 5.862 -12.882 1.00 88.00 137 VAL A N 1
ATOM 1029 C CA . VAL A 1 137 ? 11.179 5.812 -11.485 1.00 88.00 137 VAL A CA 1
ATOM 1030 C C . VAL A 1 137 ? 10.000 4.882 -11.358 1.00 88.00 137 VAL A C 1
ATOM 1032 O O . VAL A 1 137 ? 9.147 4.844 -12.229 1.00 88.00 137 VAL A O 1
ATOM 1035 N N . LEU A 1 138 ? 9.937 4.137 -10.264 1.00 90.88 138 LEU A N 1
ATOM 1036 C CA . LEU A 1 138 ? 8.804 3.284 -9.964 1.00 90.88 138 LEU A CA 1
ATOM 1037 C C . LEU A 1 138 ? 8.088 3.792 -8.717 1.00 90.88 138 LEU A C 1
ATOM 1039 O O . LEU A 1 138 ? 8.688 3.936 -7.648 1.00 90.88 138 LEU A O 1
ATOM 1043 N N . VAL A 1 139 ? 6.800 4.078 -8.866 1.00 92.19 139 VAL A N 1
ATOM 1044 C CA . VAL A 1 139 ? 5.919 4.508 -7.786 1.00 92.19 139 VAL A CA 1
ATOM 1045 C C . VAL A 1 139 ? 5.173 3.290 -7.268 1.00 92.19 139 VAL A C 1
ATOM 1047 O O . VAL A 1 139 ? 4.473 2.612 -8.014 1.00 92.19 139 VAL A O 1
ATOM 1050 N N . VAL A 1 140 ? 5.309 3.012 -5.977 1.00 95.62 140 VAL A N 1
ATOM 1051 C CA . VAL A 1 140 ? 4.498 2.016 -5.277 1.00 95.62 140 VAL A CA 1
ATOM 1052 C C . VAL A 1 140 ? 3.530 2.772 -4.383 1.00 95.62 140 VAL A C 1
ATOM 1054 O O . VAL A 1 140 ? 3.936 3.654 -3.626 1.00 95.62 140 VAL A O 1
ATOM 1057 N N . SER A 1 141 ? 2.249 2.441 -4.458 1.00 95.19 141 SER A N 1
ATOM 1058 C CA . SER A 1 141 ? 1.220 3.037 -3.610 1.00 95.19 141 SER A CA 1
ATOM 1059 C C . SER A 1 141 ? 0.294 1.977 -3.041 1.00 95.19 141 SER A C 1
ATOM 1061 O O . SER A 1 141 ? 0.033 0.956 -3.672 1.00 95.19 141 SER A O 1
ATOM 1063 N N . ALA A 1 142 ? -0.180 2.225 -1.829 1.00 95.50 142 ALA A N 1
ATOM 1064 C CA . ALA A 1 142 ? -1.282 1.528 -1.201 1.00 95.50 142 ALA A CA 1
ATOM 1065 C C . ALA A 1 142 ? -2.450 2.510 -1.106 1.00 95.50 142 ALA A C 1
ATOM 1067 O O . ALA A 1 142 ? -2.288 3.588 -0.531 1.00 95.50 142 ALA A O 1
ATOM 1068 N N . ASN A 1 143 ? -3.595 2.148 -1.673 1.00 92.88 143 ASN A N 1
ATOM 1069 C CA . ASN A 1 143 ? -4.759 3.015 -1.802 1.00 92.88 143 ASN A CA 1
ATOM 1070 C C . ASN A 1 143 ? -5.961 2.374 -1.110 1.00 92.88 143 ASN A C 1
ATOM 1072 O O . ASN A 1 143 ? -6.240 1.197 -1.326 1.00 92.88 143 ASN A O 1
ATOM 1076 N N . ASP A 1 144 ? -6.666 3.170 -0.305 1.00 89.56 144 ASP A N 1
ATOM 1077 C CA . ASP A 1 144 ? -7.934 2.797 0.329 1.00 89.56 144 ASP A CA 1
ATOM 1078 C C . ASP A 1 144 ? -7.875 1.490 1.142 1.00 89.56 144 ASP A C 1
ATOM 1080 O O . ASP A 1 144 ? -8.735 0.618 1.042 1.00 89.56 144 ASP A O 1
ATOM 1084 N N . VAL A 1 145 ? -6.809 1.310 1.930 1.00 89.69 145 VAL A N 1
ATOM 1085 C CA . VAL A 1 145 ? -6.643 0.132 2.791 1.00 89.69 145 VAL A CA 1
ATOM 1086 C C . VAL A 1 145 ? -7.491 0.299 4.045 1.00 89.69 145 VAL A C 1
ATOM 1088 O O . VAL A 1 145 ? -7.230 1.193 4.847 1.00 89.69 145 VAL A O 1
ATOM 1091 N N . ALA A 1 146 ? -8.474 -0.578 4.236 1.00 88.62 146 ALA A N 1
ATOM 1092 C CA . ALA A 1 146 ? -9.374 -0.514 5.381 1.00 88.62 146 ALA A CA 1
ATOM 1093 C C . ALA A 1 146 ? -8.610 -0.584 6.714 1.00 88.62 146 ALA A C 1
ATOM 1095 O O . ALA A 1 146 ? -7.779 -1.471 6.942 1.00 88.62 146 ALA A O 1
ATOM 1096 N N . TYR A 1 147 ? -8.901 0.359 7.606 1.00 87.62 147 TYR A N 1
ATOM 1097 C CA . TYR A 1 147 ? -8.330 0.378 8.943 1.00 87.62 147 TYR A CA 1
ATOM 1098 C C . TYR A 1 147 ? -8.961 -0.707 9.846 1.00 87.62 147 TYR A C 1
ATOM 1100 O O . TYR A 1 147 ? -10.180 -0.738 10.020 1.00 87.62 147 TYR A O 1
ATOM 1108 N N . PRO A 1 148 ? -8.157 -1.588 10.474 1.00 86.38 148 PRO A N 1
ATOM 1109 C CA . PRO A 1 148 ? -8.663 -2.623 11.367 1.00 86.38 148 PRO A CA 1
ATOM 1110 C C . PRO A 1 148 ? -8.958 -2.054 12.763 1.00 86.38 148 PRO A C 1
ATOM 1112 O O . PRO A 1 148 ? -8.064 -1.938 13.600 1.00 86.38 148 PRO A O 1
ATOM 1115 N N . TRP A 1 149 ? -10.221 -1.731 13.026 1.00 83.75 149 TRP A N 1
ATOM 1116 C CA . TRP A 1 149 ? -10.700 -1.258 14.330 1.00 83.75 149 TRP A CA 1
ATOM 1117 C C . TRP A 1 149 ? -10.400 -2.245 15.466 1.00 83.75 149 TRP A C 1
ATOM 1119 O O . TRP A 1 149 ? -10.672 -3.441 15.339 1.00 83.75 149 TRP A O 1
ATOM 1129 N N . MET A 1 150 ? -9.918 -1.751 16.613 1.00 83.44 150 MET A N 1
ATOM 1130 C CA . MET A 1 150 ? -9.746 -2.598 17.805 1.00 83.44 150 MET A CA 1
ATOM 1131 C C . MET A 1 150 ? -11.073 -2.841 18.528 1.00 83.44 150 MET A C 1
ATOM 1133 O O . MET A 1 150 ? -11.324 -3.938 19.033 1.00 83.44 150 MET A O 1
ATOM 1137 N N . PHE A 1 151 ? -11.931 -1.818 18.580 1.00 80.50 151 PHE A N 1
ATOM 1138 C CA . PHE A 1 151 ? -13.215 -1.865 19.276 1.00 80.50 151 PHE A CA 1
ATOM 1139 C C . PHE A 1 151 ? -14.372 -1.729 18.281 1.00 80.50 151 PHE A C 1
ATOM 1141 O O . PHE A 1 151 ? -14.797 -0.622 17.951 1.00 80.50 151 PHE A O 1
ATOM 1148 N N . GLY A 1 152 ? -14.942 -2.858 17.841 1.00 65.75 152 GLY A N 1
ATOM 1149 C CA . GLY A 1 152 ? -16.045 -2.877 16.863 1.00 65.75 152 GLY A CA 1
ATOM 1150 C C . GLY A 1 152 ? -17.275 -2.050 17.273 1.00 65.75 152 GLY A C 1
ATOM 1151 O O . GLY A 1 152 ? -17.955 -1.490 16.419 1.00 65.75 152 GLY A O 1
ATOM 1152 N N . MET A 1 153 ? -17.516 -1.890 18.582 1.00 60.00 153 MET A N 1
ATOM 1153 C CA . MET A 1 153 ? -18.575 -1.025 19.121 1.00 60.00 153 MET A CA 1
ATOM 1154 C C . MET A 1 153 ? -18.318 0.468 18.854 1.00 60.00 153 MET A C 1
ATOM 1156 O O . MET A 1 153 ? -19.272 1.212 18.638 1.00 60.00 153 MET A O 1
ATOM 1160 N N . LEU A 1 154 ? -17.057 0.912 18.828 1.00 62.69 154 LEU A N 1
ATOM 1161 C CA . LEU A 1 154 ? -16.699 2.296 18.512 1.00 62.69 154 LEU A CA 1
ATOM 1162 C C . LEU A 1 154 ? -16.886 2.570 17.014 1.00 62.69 154 LEU A C 1
ATOM 1164 O O . LEU A 1 154 ? -17.513 3.568 16.669 1.00 62.69 154 LEU A O 1
ATOM 1168 N N . GLY A 1 155 ? -16.468 1.627 16.159 1.00 57.59 155 GLY A N 1
ATOM 1169 C CA . GLY A 1 155 ? -16.738 1.653 14.716 1.00 57.59 155 GLY A CA 1
ATOM 1170 C C . GLY A 1 155 ? -18.239 1.689 14.396 1.00 57.59 155 GLY A C 1
ATOM 1171 O O . GLY A 1 155 ? -18.688 2.491 13.581 1.00 57.59 155 GLY A O 1
ATOM 1172 N N . SER A 1 156 ? -19.059 0.917 15.120 1.00 59.94 156 SER A N 1
ATOM 1173 C CA . SER A 1 156 ? -20.520 0.959 14.955 1.00 59.94 156 SER A CA 1
ATOM 1174 C C . SER A 1 156 ? -21.184 2.217 15.531 1.00 59.94 156 SER A C 1
ATOM 1176 O O . SER A 1 156 ? -22.210 2.654 15.022 1.00 59.94 156 SER A O 1
ATOM 1178 N N . LEU A 1 157 ? -20.632 2.816 16.595 1.00 61.91 157 LEU A N 1
ATOM 1179 C CA . LEU A 1 157 ? -21.193 4.023 17.218 1.00 61.91 157 LEU A CA 1
ATOM 1180 C C . LEU A 1 157 ? -20.976 5.253 16.325 1.00 61.91 157 LEU A C 1
ATOM 1182 O O . LEU A 1 157 ? -21.875 6.075 16.163 1.00 61.91 157 LEU A O 1
ATOM 1186 N N . MET A 1 158 ? -19.796 5.361 15.713 1.00 55.84 158 MET A N 1
ATOM 1187 C CA . MET A 1 158 ? -19.494 6.422 14.750 1.00 55.84 158 MET A CA 1
ATOM 1188 C C . MET A 1 158 ? -20.168 6.195 13.383 1.00 55.84 158 MET A C 1
ATOM 1190 O O . MET A 1 158 ? -20.450 7.159 12.677 1.00 55.84 158 MET A O 1
ATOM 1194 N N . SER A 1 159 ? -20.513 4.945 13.045 1.00 50.94 159 SER A N 1
ATOM 1195 C CA . SER A 1 159 ? -21.288 4.592 11.845 1.00 50.94 159 SER A CA 1
ATOM 1196 C C . SER A 1 159 ? -22.656 5.278 11.765 1.00 50.94 159 SER A C 1
ATOM 1198 O O . SER A 1 159 ? -23.197 5.421 10.673 1.00 50.94 159 SER A O 1
ATOM 1200 N N . GLY A 1 160 ? -23.251 5.665 12.898 1.00 50.25 160 GLY A N 1
ATOM 1201 C CA . GLY A 1 160 ? -24.588 6.264 12.946 1.00 50.25 160 GLY A CA 1
ATOM 1202 C C . GLY A 1 160 ? -24.649 7.753 12.578 1.00 50.25 160 GLY A C 1
ATOM 1203 O O . GLY A 1 160 ? -25.743 8.309 12.525 1.00 50.25 160 GLY A O 1
ATOM 1204 N N . ILE A 1 161 ? -23.505 8.411 12.345 1.00 55.59 161 ILE A N 1
ATOM 1205 C CA . ILE A 1 161 ? -23.406 9.867 12.117 1.00 55.59 161 ILE A CA 1
ATOM 1206 C C . ILE A 1 161 ? -23.298 10.255 10.625 1.00 55.59 161 ILE A C 1
ATOM 1208 O O . ILE A 1 161 ? -23.511 11.418 10.284 1.00 55.59 161 ILE A O 1
ATOM 1212 N N . SER A 1 162 ? -23.078 9.315 9.701 1.00 42.28 162 SER A N 1
ATOM 1213 C CA . SER A 1 162 ? -23.075 9.594 8.253 1.00 42.28 162 SER A CA 1
ATOM 1214 C C . SER A 1 162 ? -23.693 8.441 7.463 1.00 42.28 162 SER A C 1
ATOM 1216 O O . SER A 1 162 ? -23.316 7.288 7.645 1.00 42.28 162 SER A O 1
ATOM 1218 N N . GLY A 1 163 ? -24.677 8.758 6.622 1.00 35.94 163 GLY A N 1
ATOM 1219 C CA . GLY A 1 163 ? -25.614 7.794 6.052 1.00 35.94 163 GLY A CA 1
ATOM 1220 C C . GLY A 1 163 ? -25.114 6.870 4.933 1.00 35.94 163 GLY A C 1
ATOM 1221 O O . GLY A 1 163 ? -24.131 7.131 4.254 1.00 35.94 163 GLY A O 1
ATOM 1222 N N . ASN A 1 164 ? -25.938 5.837 4.730 1.00 46.09 164 ASN A N 1
ATOM 1223 C CA . ASN A 1 164 ? -26.272 5.131 3.488 1.00 46.09 164 ASN A CA 1
ATOM 1224 C C . ASN A 1 164 ? -25.114 4.647 2.591 1.00 46.09 164 ASN A C 1
ATOM 1226 O O . ASN A 1 164 ? -24.952 5.095 1.459 1.00 46.09 164 ASN A O 1
ATOM 1230 N N . GLY A 1 165 ? -24.387 3.646 3.076 1.00 36.81 165 GLY A N 1
ATOM 1231 C CA . GLY A 1 165 ? -23.501 2.771 2.309 1.00 36.81 165 GLY A CA 1
ATOM 1232 C C . GLY A 1 1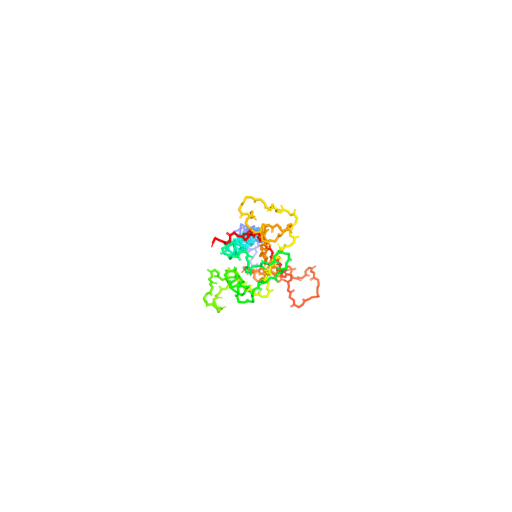65 ? -23.295 1.498 3.125 1.00 36.81 165 GLY A C 1
ATOM 1233 O O . GLY A 1 165 ? -23.344 1.555 4.350 1.00 36.81 165 GLY A O 1
ATOM 1234 N N . THR A 1 166 ? -23.164 0.344 2.483 1.00 42.53 166 THR A N 1
ATOM 1235 C CA . THR A 1 166 ? -23.190 -0.973 3.141 1.00 42.53 166 THR A CA 1
ATOM 1236 C C . THR A 1 166 ? -22.029 -1.270 4.083 1.00 42.53 166 THR A C 1
ATOM 1238 O O . THR A 1 166 ? -22.070 -2.332 4.685 1.00 42.53 166 THR A O 1
ATOM 1241 N N . ASP A 1 167 ? -21.077 -0.358 4.293 1.00 48.78 167 ASP A N 1
ATOM 1242 C CA . ASP A 1 167 ? -19.988 -0.547 5.251 1.00 48.78 167 ASP A CA 1
ATOM 1243 C C . ASP A 1 167 ? -19.705 0.750 6.049 1.00 48.78 167 ASP A C 1
ATOM 1245 O O . ASP A 1 167 ? -19.710 1.855 5.492 1.00 48.78 167 ASP A O 1
ATOM 1249 N N . PRO A 1 168 ? -19.536 0.648 7.380 1.00 44.78 168 PRO A N 1
ATOM 1250 C CA . PRO A 1 168 ? -19.554 1.770 8.314 1.00 44.78 168 PRO A CA 1
ATOM 1251 C C . PRO A 1 168 ? -18.225 2.540 8.325 1.00 44.78 168 PRO A C 1
ATOM 1253 O O . PRO A 1 168 ? -17.325 2.147 9.051 1.00 44.78 168 PRO A O 1
ATOM 1256 N N . LEU A 1 169 ? -18.101 3.656 7.591 1.00 54.34 169 LEU A N 1
ATOM 1257 C CA . LEU A 1 169 ? -16.929 4.561 7.647 1.00 54.34 169 LEU A CA 1
ATOM 1258 C C . LEU A 1 169 ? -15.584 3.812 7.768 1.00 54.34 169 LEU A C 1
ATOM 1260 O O . LEU A 1 169 ? -14.844 3.985 8.744 1.00 54.34 169 LEU A O 1
ATOM 1264 N N . ASP A 1 170 ? -15.266 2.975 6.782 1.00 62.56 170 ASP A N 1
ATOM 1265 C CA . ASP A 1 170 ? -13.922 2.419 6.676 1.00 62.56 170 ASP A CA 1
ATOM 1266 C C . ASP A 1 170 ? -12.957 3.578 6.422 1.00 62.56 170 ASP A C 1
ATOM 1268 O O . ASP A 1 170 ? -12.968 4.217 5.369 1.00 62.56 170 ASP A O 1
ATOM 1272 N N . ILE A 1 171 ? -12.143 3.913 7.425 1.00 74.88 171 ILE A N 1
ATOM 1273 C CA . ILE A 1 171 ? -11.062 4.873 7.233 1.00 74.88 171 ILE A CA 1
ATOM 1274 C C . ILE A 1 171 ? -10.065 4.216 6.280 1.00 74.88 171 ILE A C 1
ATOM 1276 O O . ILE A 1 171 ? -9.323 3.313 6.675 1.00 74.88 171 ILE A O 1
ATOM 1280 N N . GLY A 1 172 ? -10.073 4.672 5.030 1.00 82.25 172 GLY A N 1
ATOM 1281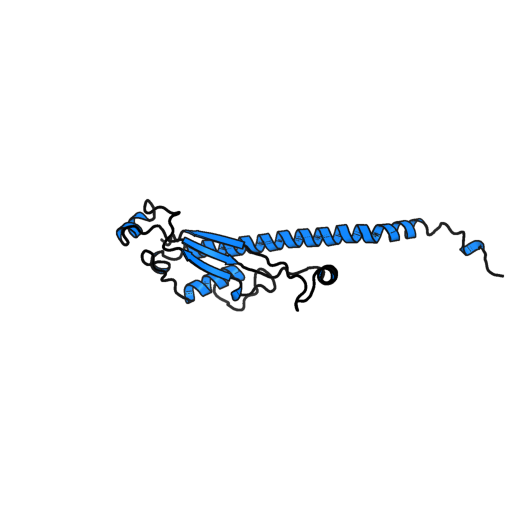 C CA . GLY A 1 172 ? -9.108 4.280 4.016 1.00 82.25 172 GLY A CA 1
ATOM 1282 C C . GLY A 1 172 ? -7.730 4.838 4.354 1.00 82.25 172 GLY A C 1
ATOM 1283 O O . GLY A 1 172 ? -7.512 6.051 4.380 1.00 82.25 172 GLY A O 1
ATOM 1284 N N . LEU A 1 173 ? -6.785 3.948 4.629 1.00 86.62 173 LEU A N 1
ATOM 1285 C CA . LEU A 1 173 ? -5.379 4.282 4.774 1.00 86.62 173 LEU A CA 1
ATOM 1286 C C . LEU A 1 173 ? -4.713 4.300 3.400 1.00 86.62 173 LEU A C 1
ATOM 1288 O O . LEU A 1 173 ? -4.915 3.405 2.577 1.00 86.62 173 LEU A O 1
ATOM 1292 N N . SER A 1 174 ? -3.868 5.301 3.176 1.00 90.75 174 SER A N 1
ATOM 1293 C CA . SER A 1 174 ? -3.076 5.413 1.956 1.00 90.75 174 SER A CA 1
ATOM 1294 C C . SER A 1 174 ? -1.620 5.730 2.266 1.00 90.75 174 SER A C 1
ATOM 1296 O O . SER A 1 174 ? -1.327 6.517 3.174 1.00 90.75 174 SER A O 1
ATOM 1298 N N . ALA A 1 175 ? -0.711 5.165 1.479 1.00 93.31 175 ALA A N 1
ATOM 1299 C CA . ALA A 1 175 ? 0.712 5.473 1.533 1.00 93.31 175 ALA A CA 1
ATOM 1300 C C . ALA A 1 175 ? 1.345 5.318 0.149 1.00 93.31 175 ALA A C 1
ATOM 1302 O O . ALA A 1 175 ? 1.026 4.383 -0.575 1.00 93.31 175 ALA A O 1
ATOM 1303 N N . THR A 1 176 ? 2.290 6.194 -0.189 1.00 93.69 176 THR A N 1
ATOM 1304 C CA . THR A 1 176 ? 2.996 6.167 -1.476 1.00 93.69 176 THR A CA 1
ATOM 1305 C C . THR A 1 176 ? 4.493 6.300 -1.243 1.00 93.69 176 THR A C 1
ATOM 1307 O O . THR A 1 176 ? 4.932 7.095 -0.411 1.00 93.69 176 THR A O 1
ATOM 1310 N N . SER A 1 177 ? 5.288 5.524 -1.974 1.00 92.88 177 SER A N 1
ATOM 1311 C CA . SER A 1 177 ? 6.743 5.614 -1.979 1.00 92.88 177 SER A CA 1
ATOM 1312 C C . SER A 1 177 ? 7.262 5.498 -3.403 1.00 92.88 177 SER A C 1
ATOM 1314 O O . SER A 1 177 ? 6.763 4.715 -4.205 1.00 92.88 177 SER A O 1
ATOM 1316 N N . VAL A 1 178 ? 8.278 6.295 -3.707 1.00 89.00 178 VAL A N 1
ATOM 1317 C CA . VAL A 1 178 ? 8.929 6.317 -5.014 1.00 89.00 178 VAL A CA 1
ATOM 1318 C C . VAL A 1 178 ? 10.316 5.713 -4.890 1.00 89.00 178 VAL A C 1
ATOM 1320 O O . VAL A 1 178 ? 11.021 5.956 -3.906 1.00 89.00 178 VAL A O 1
ATOM 1323 N N . SER A 1 179 ? 10.714 4.936 -5.890 1.00 83.12 179 SER A N 1
ATOM 1324 C CA . SER A 1 179 ? 12.076 4.443 -6.015 1.00 83.12 179 SER A CA 1
ATOM 1325 C C . SER A 1 179 ? 12.666 4.810 -7.366 1.00 83.12 179 SER A C 1
ATOM 1327 O O . SER A 1 179 ? 12.058 4.486 -8.385 1.00 83.12 179 SER A O 1
ATOM 1329 N N . PRO A 1 180 ? 13.879 5.384 -7.409 1.00 76.81 180 PRO A N 1
ATOM 1330 C CA . PRO A 1 180 ? 14.653 5.381 -8.639 1.00 76.81 180 PRO A CA 1
ATOM 1331 C C . PRO A 1 180 ? 14.971 3.928 -9.022 1.00 76.81 180 PRO A C 1
ATOM 1333 O O . PRO A 1 180 ? 15.362 3.136 -8.158 1.00 76.81 180 PRO A O 1
ATOM 1336 N N . GLY A 1 181 ? 14.768 3.553 -10.285 1.00 64.75 181 GLY A N 1
ATOM 1337 C CA . GLY A 1 181 ? 15.256 2.278 -10.802 1.00 64.75 181 GLY A CA 1
ATOM 1338 C C . GLY A 1 181 ? 16.766 2.385 -10.951 1.00 64.75 181 GLY A C 1
ATOM 1339 O O . GLY A 1 181 ? 17.230 3.147 -11.784 1.00 64.75 181 GLY A O 1
ATOM 1340 N N . ILE A 1 182 ? 17.543 1.686 -10.128 1.00 59.72 182 ILE A N 1
ATOM 1341 C CA . ILE A 1 182 ? 19.012 1.782 -10.151 1.00 59.72 182 ILE A CA 1
ATOM 1342 C C . ILE A 1 182 ? 19.676 0.465 -10.533 1.00 59.72 182 ILE A C 1
ATOM 1344 O O . ILE A 1 182 ? 20.885 0.366 -10.349 1.00 59.72 182 ILE A O 1
ATOM 1348 N N . GLY A 1 183 ? 18.901 -0.539 -10.973 1.00 57.66 183 GLY A N 1
ATOM 1349 C CA . GLY A 1 183 ? 19.364 -1.920 -11.087 1.00 57.66 183 GLY A CA 1
ATOM 1350 C C . GLY A 1 183 ? 20.757 -2.006 -11.705 1.00 57.66 183 GLY A C 1
ATOM 1351 O O . GLY A 1 183 ? 20.954 -1.611 -12.853 1.00 57.66 183 GLY A O 1
ATOM 1352 N N . LEU A 1 184 ? 21.699 -2.429 -10.859 1.00 43.88 184 LEU A N 1
ATOM 1353 C CA . LEU A 1 184 ? 23.098 -2.669 -11.196 1.00 43.88 184 LEU A CA 1
ATOM 1354 C C . LEU A 1 184 ? 23.224 -3.944 -12.028 1.00 43.88 184 LEU A C 1
ATOM 1356 O O . LEU A 1 184 ? 22.484 -4.909 -11.717 1.00 43.88 184 LEU A O 1
#

Sequence (184 aa):
MIDRHALKSEKGSAAVEFALTLPMMLILLFGGMEAGHFVWTQHKLSEAVRDGARYAARIPTNSVCEGTTEVLSQGIRDDIILLTRTGQVINAAAQPKVPGWSAAQVTVEPNCDNTEFVDTGLYAEYSAIYPGAKGPVLVVSANDVAYPWMFGMLGSLMSGISGNGTDPLDIGLSATSVSPGIGL

InterPro domains:
  IPR012495 TadE-like domain [PF07811] (12-54)

Foldseek 3Di:
DDDPVVVPDPVCVVVVVCVVCVVVVVCCVLVVVQVVLVVVLLVLLQVLQVQLQVVQLQDAQVCQDDQQHGNPDPLNVQQSLQCSQAVGRPDSPHHGSAPQQDSVQKDKDKGFQDPPADCDDLNVVVCVNHPPTGFIKIKIKGWQRFHDGPDVVVQVVQQVVDDDDPHRPRPGRMYMDMHGNRRD

pLDDT: mean 83.19, std 14.62, range [35.94, 96.62]

Radius of gyration: 26.7 Å; chains: 1; bounding box: 69×33×86 Å

Organism: NCBI:txid1849021

Secondary structure (DSSP, 8-state):
---GGGGG-GGGHHHHHHHHHHHHHHHHHHHHHHHHHHHHHHHHHHHHHHHHHHHHTTS-GGGTEETTEE---HHHHHHHHHHHHHS-SS-TTSPPSSTT--GGGEEEEEESS-SSS-SSGGGHHHHHHSTTPPPPEEEEEEEEEEP--S-HHHHHHHGGGS---SSS---EEEEEEEEE----